Protein AF-X1RM88-F1 (afdb_monomer_lite)

Radius of gyration: 25.06 Å; chains: 1; bounding box: 50×43×70 Å

pLDDT: mean 78.57, std 9.9, range [46.0, 92.31]

Foldseek 3Di:
DVCVLCVVLVVQVVVQAWDWDDDPPDPDDTPIDRVSVVSVVVVVVVVVVVVVVVLVVVLVVLVVCLVPPDDPPDPSNCVSVCSVCVVVVVVVVVVVVVVVCVVCVVVVVVVVVVVCVVVVNDDDPDDDPVVVVVVVVD

Secondary structure (DSSP, 8-state):
-HHHHHHHHHHHHHTT-EEE---TT--PPP-EEEHHHHHHHHHHHHHHHHHHHHHHHHHHHHHHHHHHTPPTT-GGGGHHHHHHHHHHHHHHHHHHHHHHHHHHHHHHHHHHHHHHHHTT--------HHHHHHHH--

Sequence (138 aa):
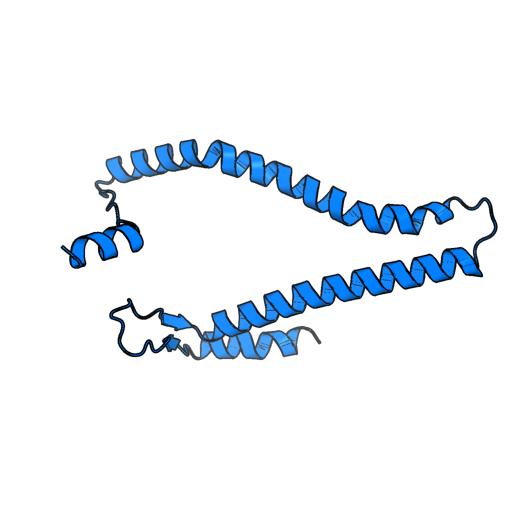MSLILFVPSWLLEDSGLIAYRYFKKQRKTPVIEGVHKWYSNVLEVYTGFSVIIAYFMLIFETFSYVITELPPGNPAFFTPIILVFLPLITTGYFAIPLYFYEKHLPNIQKRIRSRLEKINITEIKIPSFDKLADQVER

Organism: NCBI:txid412755

Structure (mmCIF, N/CA/C/O backbone):
data_AF-X1RM88-F1
#
_entry.id   AF-X1RM88-F1
#
loop_
_atom_site.group_PDB
_atom_site.id
_atom_site.type_symbol
_atom_site.label_atom_id
_atom_site.label_alt_id
_atom_site.label_comp_id
_atom_site.label_asym_id
_atom_site.label_entity_id
_atom_site.label_seq_id
_atom_site.pdbx_PDB_ins_code
_atom_site.Cartn_x
_atom_site.Cartn_y
_atom_site.Cartn_z
_atom_site.occupancy
_atom_site.B_iso_or_equiv
_atom_site.auth_seq_id
_atom_site.auth_comp_id
_atom_site.auth_asym_id
_atom_site.auth_atom_id
_atom_site.pdbx_PDB_model_num
ATOM 1 N N . MET A 1 1 ? -17.502 -2.315 -16.291 1.00 54.75 1 MET A N 1
ATOM 2 C CA . MET A 1 1 ? -16.613 -3.419 -15.860 1.00 54.75 1 MET A CA 1
ATOM 3 C C . MET A 1 1 ? -16.363 -3.382 -14.352 1.00 54.75 1 MET A C 1
ATOM 5 O O . MET A 1 1 ? -16.663 -4.371 -13.706 1.00 54.75 1 MET A O 1
ATOM 9 N N . SER A 1 2 ? -15.953 -2.251 -13.760 1.00 67.06 2 SER A N 1
ATOM 10 C CA . SER A 1 2 ? -15.752 -2.116 -12.299 1.00 67.06 2 SER A CA 1
ATOM 11 C C . SER A 1 2 ? -17.006 -2.373 -11.448 1.00 67.06 2 SER A C 1
ATOM 13 O O . SER A 1 2 ? -16.917 -3.045 -10.429 1.00 67.06 2 SER A O 1
ATOM 15 N N . LEU A 1 3 ? -18.184 -1.921 -11.8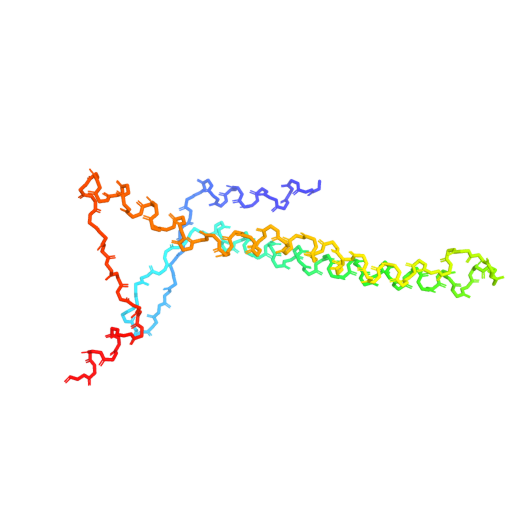92 1.00 71.75 3 LEU A N 1
ATOM 16 C CA . LEU A 1 3 ? -19.464 -2.098 -11.181 1.00 71.75 3 LEU A CA 1
ATOM 17 C C . LEU A 1 3 ? -19.784 -3.562 -10.829 1.00 71.75 3 LEU A C 1
ATOM 19 O O . LEU A 1 3 ? -20.294 -3.830 -9.751 1.00 71.75 3 LEU A O 1
ATOM 23 N N . ILE A 1 4 ? -19.424 -4.518 -11.690 1.00 80.38 4 ILE A N 1
ATOM 24 C CA . ILE A 1 4 ? -19.729 -5.945 -11.487 1.00 80.38 4 ILE A CA 1
ATOM 25 C C . ILE A 1 4 ? -18.954 -6.528 -10.294 1.00 80.38 4 ILE A C 1
ATOM 27 O O . ILE A 1 4 ? -19.462 -7.414 -9.617 1.00 80.38 4 ILE A O 1
ATOM 31 N N . LEU A 1 5 ? -17.755 -6.012 -10.002 1.00 71.94 5 LEU A N 1
ATOM 32 C CA . LEU A 1 5 ? -16.948 -6.449 -8.856 1.00 71.94 5 LEU A CA 1
ATOM 33 C C . LEU A 1 5 ? -17.450 -5.872 -7.525 1.00 71.94 5 LEU A C 1
ATOM 35 O O . LEU A 1 5 ? -17.267 -6.496 -6.486 1.00 71.94 5 LEU A O 1
ATOM 39 N N . PHE A 1 6 ? -18.100 -4.704 -7.543 1.00 77.69 6 PHE A N 1
ATOM 40 C CA . PHE A 1 6 ? -18.587 -4.045 -6.325 1.00 77.69 6 PHE A CA 1
ATOM 41 C C . PHE A 1 6 ? -20.033 -4.402 -5.967 1.00 77.69 6 PHE A C 1
ATOM 43 O O . PHE A 1 6 ? -20.386 -4.365 -4.791 1.00 77.69 6 PHE A O 1
ATOM 50 N N . VAL A 1 7 ? -20.849 -4.821 -6.941 1.00 84.62 7 VAL A N 1
ATOM 51 C CA . VAL A 1 7 ? -22.240 -5.254 -6.711 1.00 84.62 7 VAL A CA 1
ATOM 52 C C . VAL A 1 7 ? -22.358 -6.349 -5.636 1.00 84.62 7 VAL A C 1
ATOM 54 O O . VAL A 1 7 ? -23.199 -6.194 -4.755 1.00 84.62 7 VAL A O 1
ATOM 57 N N . PRO A 1 8 ? -21.523 -7.409 -5.610 1.00 79.94 8 PRO A N 1
ATOM 58 C CA . PRO A 1 8 ? -21.563 -8.397 -4.532 1.00 79.94 8 PRO A CA 1
ATOM 59 C C . PRO A 1 8 ? -21.224 -7.809 -3.158 1.00 79.94 8 PRO A C 1
ATOM 61 O O . PRO A 1 8 ? -21.823 -8.212 -2.167 1.00 79.94 8 PRO A O 1
ATOM 64 N N . SER A 1 9 ? -20.297 -6.846 -3.091 1.00 79.88 9 SER A N 1
ATOM 65 C CA . SER A 1 9 ? -19.934 -6.178 -1.834 1.00 79.88 9 SER A CA 1
ATOM 66 C C . SER A 1 9 ? -21.111 -5.390 -1.264 1.00 79.88 9 SER A C 1
ATOM 68 O O . SER A 1 9 ? -21.412 -5.527 -0.083 1.00 79.88 9 SER A O 1
ATOM 70 N N . TRP A 1 10 ? -21.792 -4.607 -2.106 1.00 81.50 10 TRP A N 1
ATOM 71 C CA . TRP A 1 10 ? -22.964 -3.821 -1.709 1.00 81.50 10 TRP A CA 1
ATOM 72 C C . TRP A 1 10 ? -24.150 -4.705 -1.344 1.00 81.50 10 TRP A C 1
ATOM 74 O O . TRP A 1 10 ? -24.797 -4.480 -0.332 1.00 81.50 10 TRP A O 1
ATOM 84 N N . LEU A 1 11 ? -24.384 -5.780 -2.095 1.00 84.94 11 LEU A N 1
ATOM 85 C CA . LEU A 1 11 ? -25.474 -6.708 -1.801 1.00 84.94 11 LEU A CA 1
ATOM 86 C C . LEU A 1 11 ? -25.236 -7.467 -0.482 1.00 84.94 11 LEU A C 1
ATOM 88 O O . LEU A 1 11 ? -26.179 -7.727 0.263 1.00 84.94 11 LEU A O 1
ATOM 92 N N . LEU A 1 12 ? -23.976 -7.781 -0.155 1.00 82.38 12 LEU A N 1
ATOM 93 C CA . LEU A 1 12 ? -23.591 -8.344 1.144 1.00 82.38 12 LEU A CA 1
ATOM 94 C C . LEU A 1 12 ? -23.741 -7.335 2.289 1.00 82.38 12 LEU A C 1
ATOM 96 O O . LEU A 1 12 ? -24.110 -7.732 3.395 1.00 82.38 12 LEU A O 1
ATOM 100 N N . GLU A 1 13 ? -23.469 -6.058 2.038 1.00 80.75 13 GLU A N 1
ATOM 101 C CA . GLU A 1 13 ? -23.675 -4.975 3.001 1.00 80.75 13 GLU A CA 1
ATOM 102 C C . GLU A 1 13 ? -25.170 -4.769 3.289 1.00 80.75 13 GLU A C 1
ATOM 104 O O . GLU A 1 13 ? -25.582 -4.857 4.448 1.00 80.75 13 GLU A O 1
ATOM 109 N N . ASP A 1 14 ? -25.988 -4.652 2.241 1.00 84.12 14 ASP A N 1
ATOM 110 C CA . ASP A 1 14 ? -27.444 -4.481 2.328 1.00 84.12 14 ASP A CA 1
ATOM 111 C C . ASP A 1 14 ? -28.144 -5.697 2.953 1.00 84.12 14 ASP A C 1
ATOM 113 O O . ASP A 1 14 ? -29.148 -5.562 3.652 1.00 84.12 14 ASP A O 1
ATOM 117 N N . SER A 1 15 ? -27.608 -6.905 2.741 1.00 84.06 15 SER A N 1
ATOM 118 C CA . SER A 1 15 ? -28.160 -8.136 3.323 1.00 84.06 15 SER A CA 1
ATOM 119 C C . SER A 1 15 ? -27.969 -8.250 4.840 1.00 84.06 15 SER A C 1
ATOM 121 O O . SER A 1 15 ? -28.581 -9.118 5.466 1.00 84.06 15 SER A O 1
ATOM 123 N N . GLY A 1 16 ? -27.102 -7.425 5.442 1.00 79.25 16 GLY A N 1
ATOM 124 C CA . GLY A 1 16 ? -26.821 -7.471 6.877 1.00 79.25 16 GLY A CA 1
ATOM 125 C C . GLY A 1 16 ? -26.241 -8.808 7.352 1.00 79.25 16 GLY A C 1
ATOM 126 O O . GLY A 1 16 ? -26.388 -9.159 8.523 1.00 79.25 16 GLY A O 1
ATOM 127 N N . LEU A 1 17 ? -25.605 -9.583 6.463 1.00 79.00 17 LEU A N 1
ATOM 128 C CA . LEU A 1 17 ? -25.027 -10.877 6.813 1.00 79.00 17 LEU A CA 1
ATOM 129 C C . LEU A 1 17 ? -23.827 -10.697 7.744 1.00 79.00 17 LEU A C 1
ATOM 131 O O . LEU A 1 17 ? -22.830 -10.045 7.418 1.00 79.00 17 LEU A O 1
ATOM 135 N N . ILE A 1 18 ? -23.920 -11.334 8.905 1.00 76.56 18 ILE A N 1
ATOM 136 C CA . ILE A 1 18 ? -22.918 -11.280 9.960 1.00 76.56 18 ILE A CA 1
ATOM 137 C C . ILE A 1 18 ? -22.304 -12.670 10.112 1.00 76.56 18 ILE A C 1
ATOM 139 O O . ILE A 1 18 ? -23.012 -13.651 10.344 1.00 76.56 18 ILE A O 1
ATOM 143 N N . ALA A 1 19 ? -20.980 -12.751 10.005 1.00 72.56 19 ALA A N 1
ATOM 144 C CA . ALA A 1 19 ? -20.233 -13.963 10.304 1.00 72.56 19 ALA A CA 1
ATOM 145 C C . ALA A 1 19 ? -19.567 -13.834 11.676 1.00 72.56 19 ALA A C 1
ATOM 147 O O . ALA A 1 19 ? -19.053 -12.779 12.052 1.00 72.56 19 ALA A O 1
ATOM 148 N N . TYR A 1 20 ? -19.550 -14.934 12.426 1.00 75.50 20 TYR A N 1
ATOM 149 C CA . TYR A 1 20 ? -18.789 -15.036 13.664 1.00 75.50 20 TYR A CA 1
ATOM 150 C C . TYR A 1 20 ? -17.711 -16.103 13.508 1.00 75.50 20 TYR A C 1
ATOM 152 O O . TYR A 1 20 ? -17.950 -17.198 12.988 1.00 75.50 20 TYR A O 1
ATOM 160 N N . ARG A 1 21 ? -16.495 -15.803 13.967 1.00 68.12 21 ARG A N 1
ATOM 161 C CA . ARG A 1 21 ? -15.419 -16.799 13.981 1.00 68.12 21 ARG A CA 1
ATOM 162 C C . ARG A 1 21 ? -15.649 -17.779 15.135 1.00 68.12 21 ARG A C 1
ATOM 164 O O . ARG A 1 21 ? -15.587 -17.400 16.302 1.00 68.12 21 ARG A O 1
ATOM 171 N N . TYR A 1 22 ? -15.900 -19.046 14.809 1.00 64.19 22 TYR A N 1
ATOM 172 C CA . TYR A 1 22 ? -16.055 -20.107 15.803 1.00 64.19 22 TYR A CA 1
ATOM 173 C C . TYR A 1 22 ? -14.687 -20.565 16.328 1.00 64.19 22 TYR A C 1
ATOM 175 O O . TYR A 1 22 ? -13.881 -21.127 15.586 1.00 64.19 22 TYR A O 1
ATOM 183 N N . PHE A 1 23 ? -14.422 -20.347 17.616 1.00 69.06 23 PHE A N 1
ATOM 184 C CA . PHE A 1 23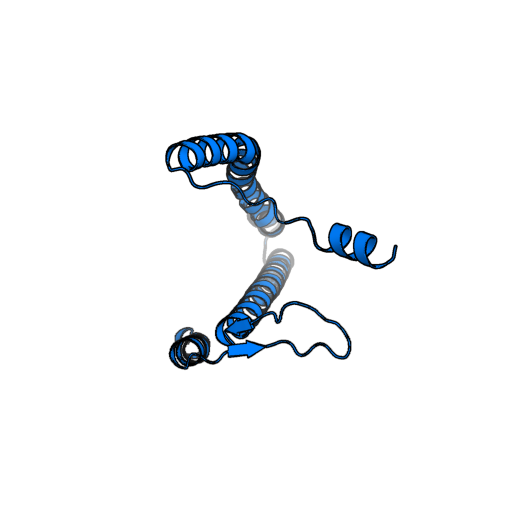 ? -13.213 -20.831 18.282 1.00 69.06 23 PHE A CA 1
ATOM 185 C C . PHE A 1 23 ? -13.536 -22.094 19.089 1.00 69.06 23 PHE A C 1
ATOM 187 O O . PHE A 1 23 ? -14.279 -22.045 20.069 1.00 69.06 23 PHE A O 1
ATOM 194 N N . LYS A 1 24 ? -12.963 -23.246 18.712 1.00 56.94 24 LYS A N 1
ATOM 195 C CA . LYS A 1 24 ? -13.058 -24.460 19.539 1.00 56.94 24 LYS A CA 1
ATOM 196 C C . LYS A 1 24 ? -12.245 -24.273 20.826 1.00 56.94 24 LYS A C 1
ATOM 198 O O . LYS A 1 24 ? -11.055 -23.983 20.766 1.00 56.94 24 LYS A O 1
ATOM 203 N N . LYS A 1 25 ? -12.886 -24.515 21.976 1.00 58.09 25 LYS A N 1
ATOM 204 C CA . LYS A 1 25 ? -12.271 -24.638 23.317 1.00 58.09 25 LYS A CA 1
ATOM 205 C C . LYS A 1 25 ? -11.571 -23.386 23.890 1.00 58.09 25 LYS A C 1
ATOM 207 O O . LYS A 1 25 ? -10.810 -23.518 24.839 1.00 58.09 25 LYS A O 1
ATOM 212 N N . GLN A 1 26 ? -11.842 -22.180 23.384 1.00 60.91 26 GLN A N 1
ATOM 213 C CA . GLN A 1 26 ? -11.311 -20.927 23.950 1.00 60.91 26 GLN A CA 1
ATOM 214 C C . GLN A 1 26 ? -12.454 -19.941 24.227 1.00 60.91 26 GLN A C 1
ATOM 216 O O . GLN A 1 26 ? -13.250 -19.665 23.331 1.00 60.91 26 GLN A O 1
ATOM 221 N N . ARG A 1 27 ? -12.532 -19.375 25.444 1.00 55.88 27 ARG A N 1
ATOM 222 C CA . ARG A 1 27 ? -13.403 -18.218 25.735 1.00 55.88 27 ARG A CA 1
ATOM 223 C C . ARG A 1 27 ? -12.752 -16.954 25.168 1.00 55.88 27 ARG A C 1
ATOM 225 O O . ARG A 1 27 ? -12.113 -16.196 25.887 1.00 55.88 27 ARG A O 1
ATOM 232 N N . LYS A 1 28 ? -12.883 -16.758 23.858 1.00 64.00 28 LYS A N 1
ATOM 233 C CA . LYS A 1 28 ? -12.572 -15.490 23.187 1.00 64.00 28 LYS A CA 1
ATOM 234 C C . LYS A 1 28 ? -13.872 -14.744 22.930 1.00 64.00 28 LYS A C 1
ATOM 236 O O . LYS A 1 28 ? -14.891 -15.375 22.648 1.00 64.00 28 LYS A O 1
ATOM 241 N N . THR A 1 29 ? -13.843 -13.419 23.038 1.00 59.03 29 THR A N 1
ATOM 242 C CA . THR A 1 29 ? -14.958 -12.594 22.573 1.00 59.03 29 THR A CA 1
ATOM 243 C C . THR A 1 29 ? -15.222 -12.942 21.105 1.00 59.03 29 THR A C 1
ATOM 245 O O . THR A 1 29 ? -14.271 -12.996 20.317 1.00 59.03 29 THR A O 1
ATOM 248 N N . PRO A 1 30 ? -16.471 -13.269 20.727 1.00 59.72 30 PRO A N 1
ATOM 249 C CA . PRO A 1 30 ? -16.776 -13.565 19.340 1.00 59.72 30 PRO A CA 1
ATOM 250 C C . PRO A 1 30 ? -16.448 -12.320 18.520 1.00 59.72 30 PRO A C 1
ATOM 252 O O . PRO A 1 30 ? -16.972 -11.237 18.771 1.00 59.72 30 PRO A O 1
ATOM 255 N N . VAL A 1 31 ? -15.535 -12.475 17.564 1.00 66.38 31 VAL A N 1
ATOM 256 C CA . VAL A 1 31 ? -15.274 -11.442 16.565 1.00 66.38 31 VAL A CA 1
ATOM 257 C C . VAL A 1 31 ? -16.421 -11.544 15.573 1.00 66.38 31 VAL A C 1
ATOM 259 O O . VAL A 1 31 ? -16.495 -12.494 14.791 1.00 66.38 31 VAL A O 1
ATOM 262 N N . ILE A 1 32 ? -17.365 -10.624 15.732 1.00 66.75 32 ILE A N 1
ATOM 263 C CA . ILE A 1 32 ? -18.556 -10.482 14.909 1.00 66.75 32 ILE A CA 1
ATOM 264 C C . ILE A 1 32 ? -18.212 -9.437 13.853 1.00 66.75 32 ILE A C 1
ATOM 266 O O . ILE A 1 32 ? -18.007 -8.270 14.184 1.00 66.75 32 ILE A O 1
ATOM 270 N N . GLU A 1 33 ? -18.109 -9.856 12.596 1.00 76.00 33 GLU A N 1
ATOM 271 C CA . GLU A 1 33 ? -17.837 -8.954 11.477 1.00 76.00 33 GLU A CA 1
ATOM 272 C C . GLU A 1 33 ? -1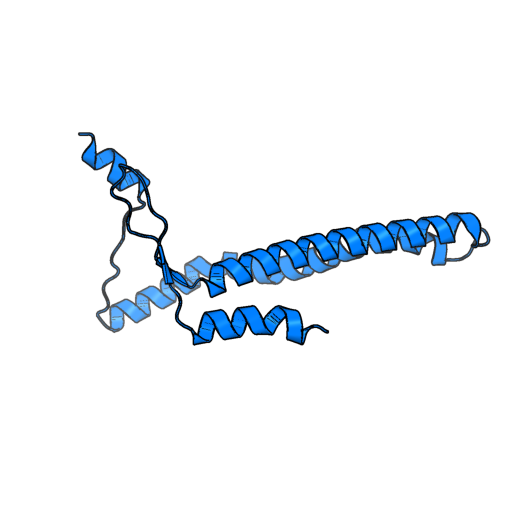8.849 -9.188 10.354 1.00 76.00 33 GLU A C 1
ATOM 274 O O . GLU A 1 33 ? -19.321 -10.305 10.130 1.00 76.00 33 GLU A O 1
ATOM 279 N N . GLY A 1 34 ? -19.203 -8.113 9.649 1.00 79.00 34 GLY A N 1
ATOM 280 C CA . GLY A 1 34 ? -20.038 -8.215 8.458 1.00 79.00 34 GLY A CA 1
ATOM 281 C C . GLY A 1 34 ? -19.306 -8.975 7.354 1.00 79.00 34 GLY A C 1
ATOM 282 O O . GLY A 1 34 ? -18.115 -8.752 7.126 1.00 79.00 34 GLY A O 1
ATOM 283 N N . VAL A 1 35 ? -20.013 -9.849 6.638 1.00 81.81 35 VAL A N 1
ATOM 284 C CA . VAL A 1 35 ? -19.438 -10.628 5.524 1.00 81.81 35 VAL A CA 1
ATOM 285 C C . VAL A 1 35 ? -18.902 -9.706 4.418 1.00 81.81 35 VAL A C 1
ATOM 287 O O . VAL A 1 35 ? -17.888 -10.020 3.793 1.00 81.81 35 VAL A O 1
ATOM 290 N N . HIS A 1 36 ? -19.502 -8.522 4.247 1.00 80.19 36 HIS A N 1
ATOM 291 C CA . HIS A 1 36 ? -18.998 -7.474 3.353 1.00 80.19 36 HIS A CA 1
ATOM 292 C C . HIS A 1 36 ? -17.544 -7.083 3.671 1.00 80.19 36 HIS A C 1
ATOM 294 O O . HIS A 1 36 ? -16.754 -6.858 2.761 1.00 80.19 36 HIS A O 1
ATOM 300 N N . LYS A 1 37 ? -17.153 -7.057 4.952 1.00 79.75 37 LYS A N 1
ATOM 301 C CA . LYS A 1 37 ? -15.811 -6.651 5.387 1.00 79.75 37 LYS A CA 1
ATOM 302 C C . LYS A 1 37 ? -14.768 -7.700 5.015 1.00 79.75 37 LYS A C 1
ATOM 304 O O . LYS A 1 37 ? -13.673 -7.359 4.582 1.00 79.75 37 LYS A O 1
ATOM 309 N N . TRP A 1 38 ? -15.133 -8.980 5.101 1.00 82.81 38 TRP A N 1
ATOM 310 C CA . TRP A 1 38 ? -14.298 -10.063 4.584 1.00 82.81 38 TRP A CA 1
ATOM 311 C C . TRP A 1 38 ? -14.107 -9.946 3.066 1.00 82.81 38 TRP A C 1
ATOM 313 O O . TRP A 1 38 ? -12.977 -10.022 2.589 1.00 82.81 38 TRP A O 1
ATOM 323 N N . TYR A 1 39 ? -15.185 -9.700 2.315 1.00 83.62 39 TYR A N 1
ATOM 324 C CA . TYR A 1 39 ? -15.117 -9.533 0.861 1.00 83.62 39 TYR A CA 1
ATOM 325 C C . TYR A 1 39 ? -14.280 -8.308 0.456 1.00 83.62 39 TYR A C 1
ATOM 327 O O . TYR A 1 39 ? -13.425 -8.404 -0.423 1.00 83.62 39 TYR A O 1
ATOM 335 N N . SER A 1 40 ? -14.459 -7.185 1.154 1.00 84.38 40 SER A N 1
ATOM 336 C CA . SER A 1 40 ? -13.663 -5.969 0.968 1.00 84.38 40 SER A CA 1
ATOM 337 C C . SER A 1 40 ? -12.173 -6.227 1.200 1.00 84.38 40 SER A C 1
ATOM 339 O O . SER A 1 40 ? -11.357 -5.811 0.384 1.00 84.38 40 SER A O 1
ATOM 341 N N . ASN A 1 41 ? -11.811 -6.971 2.250 1.00 86.25 41 ASN A N 1
ATOM 342 C CA . ASN A 1 41 ? -10.413 -7.335 2.506 1.00 86.25 41 ASN A CA 1
ATOM 343 C C . ASN A 1 41 ? -9.828 -8.202 1.376 1.00 86.25 41 ASN A C 1
ATOM 345 O O . ASN A 1 41 ? -8.664 -8.052 1.013 1.00 86.25 41 ASN A O 1
ATOM 349 N N . VAL A 1 42 ? -10.620 -9.109 0.793 1.00 86.81 42 VAL A N 1
ATOM 350 C CA . VAL A 1 42 ? -10.178 -9.921 -0.355 1.00 86.81 42 VAL A CA 1
ATOM 351 C C . VAL A 1 42 ? -9.943 -9.044 -1.588 1.00 86.81 42 VAL A C 1
ATOM 353 O O . VAL A 1 42 ? -8.928 -9.212 -2.268 1.00 86.81 42 VAL A O 1
ATOM 356 N N . LEU A 1 43 ? -10.837 -8.090 -1.864 1.00 87.25 43 LEU A N 1
ATOM 357 C CA . LEU A 1 43 ? -10.656 -7.128 -2.954 1.00 87.25 43 LEU A CA 1
ATOM 358 C C . LEU A 1 43 ? -9.434 -6.229 -2.734 1.00 87.25 43 LEU A C 1
ATOM 360 O O . LEU A 1 43 ? -8.693 -5.969 -3.681 1.00 87.25 43 LEU A O 1
ATOM 364 N N . GLU A 1 44 ? -9.184 -5.787 -1.505 1.00 86.31 44 GLU A N 1
ATOM 365 C CA . GLU A 1 44 ? -8.000 -4.999 -1.148 1.00 86.31 44 GLU A CA 1
ATOM 366 C C . GLU A 1 44 ? -6.702 -5.762 -1.458 1.00 86.31 44 GLU A C 1
ATOM 368 O O . GLU A 1 44 ? -5.813 -5.250 -2.139 1.00 86.31 44 GLU A O 1
ATOM 373 N N . VAL A 1 45 ? -6.617 -7.034 -1.061 1.00 86.62 45 VAL A N 1
ATOM 374 C CA . VAL A 1 45 ? -5.451 -7.875 -1.375 1.00 86.62 45 VAL A CA 1
ATOM 375 C C . VAL A 1 45 ? -5.316 -8.106 -2.883 1.00 86.62 45 VAL A C 1
ATOM 377 O O . VAL A 1 45 ? -4.214 -8.005 -3.427 1.00 86.62 45 VAL A O 1
ATOM 380 N N . TYR A 1 46 ? -6.423 -8.383 -3.578 1.00 88.31 46 TYR A N 1
ATOM 381 C CA . TYR A 1 46 ? -6.420 -8.580 -5.029 1.00 88.31 46 TYR A CA 1
ATOM 382 C C . TYR A 1 46 ? -5.945 -7.329 -5.775 1.00 88.31 46 TYR A C 1
ATOM 384 O O . TYR A 1 46 ? -5.085 -7.415 -6.651 1.00 88.31 46 TYR A O 1
ATOM 392 N N . THR A 1 47 ? -6.471 -6.159 -5.409 1.00 87.69 47 THR A N 1
ATOM 393 C CA . THR A 1 47 ? -6.067 -4.880 -6.004 1.00 87.69 47 THR A CA 1
ATOM 394 C C . THR A 1 47 ? -4.589 -4.605 -5.756 1.00 87.69 47 THR A C 1
ATOM 396 O O . THR A 1 47 ? -3.870 -4.340 -6.720 1.00 87.69 47 THR A O 1
ATOM 399 N N . GLY A 1 48 ? -4.099 -4.788 -4.526 1.00 85.62 48 GLY A N 1
ATOM 400 C CA . GLY A 1 48 ? -2.674 -4.663 -4.211 1.00 85.62 48 GLY A CA 1
ATOM 401 C C . GLY A 1 48 ? -1.792 -5.577 -5.070 1.00 85.62 48 GLY A C 1
ATOM 402 O O . GLY A 1 48 ? -0.820 -5.120 -5.672 1.00 85.62 48 GLY A O 1
ATOM 403 N N . PHE A 1 49 ? -2.164 -6.852 -5.207 1.00 89.56 49 PHE A N 1
ATOM 404 C CA . PHE A 1 49 ? -1.410 -7.810 -6.020 1.00 89.56 49 PHE A CA 1
ATOM 405 C C . PHE A 1 49 ? -1.456 -7.484 -7.521 1.00 89.56 49 PHE A C 1
ATOM 407 O O . PHE A 1 49 ? -0.436 -7.557 -8.208 1.00 89.56 49 PHE A O 1
ATOM 414 N N . SER A 1 50 ? -2.617 -7.062 -8.029 1.00 88.38 50 SER A N 1
ATOM 415 C CA . SER A 1 50 ? -2.789 -6.683 -9.437 1.00 88.38 50 SER A CA 1
ATOM 416 C C . SER A 1 50 ? -1.907 -5.496 -9.828 1.00 88.38 50 SER A C 1
ATOM 418 O O . SER A 1 50 ? -1.308 -5.501 -10.901 1.00 88.38 50 SER A O 1
ATOM 420 N N . VAL A 1 51 ? -1.758 -4.519 -8.928 1.00 88.69 51 VAL A N 1
ATOM 421 C CA . VAL A 1 51 ? -0.903 -3.346 -9.132 1.00 88.69 51 VAL A CA 1
ATOM 422 C C . VAL A 1 51 ? 0.569 -3.755 -9.201 1.00 88.69 51 VAL A C 1
ATOM 424 O O . VAL A 1 51 ? 1.289 -3.280 -10.076 1.00 88.69 51 VAL A O 1
ATOM 427 N N . ILE A 1 52 ? 1.013 -4.677 -8.340 1.00 89.00 52 ILE A N 1
ATOM 428 C CA . ILE A 1 52 ? 2.389 -5.200 -8.371 1.00 89.00 52 ILE A CA 1
ATOM 429 C C . ILE A 1 52 ? 2.678 -5.880 -9.716 1.00 89.00 52 ILE A C 1
ATOM 431 O O . ILE A 1 52 ? 3.702 -5.596 -10.338 1.00 89.00 52 ILE A O 1
ATOM 435 N N . ILE A 1 53 ? 1.768 -6.738 -10.190 1.00 92.19 53 ILE A N 1
ATOM 436 C CA . ILE A 1 53 ? 1.921 -7.414 -11.488 1.00 92.19 53 ILE A CA 1
ATOM 437 C C . ILE A 1 53 ? 1.938 -6.403 -12.636 1.00 92.19 53 ILE A C 1
ATOM 439 O O . ILE A 1 53 ? 2.788 -6.503 -13.519 1.00 92.19 53 ILE A O 1
ATOM 443 N N . ALA A 1 54 ? 1.031 -5.425 -12.623 1.00 89.75 54 ALA A N 1
ATOM 444 C CA . ALA A 1 54 ? 0.958 -4.405 -13.662 1.00 89.75 54 ALA A CA 1
ATOM 445 C C . ALA A 1 54 ? 2.259 -3.592 -13.748 1.00 89.75 54 ALA A C 1
ATOM 447 O O . ALA A 1 54 ? 2.793 -3.407 -14.841 1.00 89.75 54 ALA A O 1
ATOM 448 N N . TYR A 1 55 ? 2.814 -3.174 -12.606 1.00 87.75 55 TYR A N 1
ATOM 449 C CA . TYR A 1 55 ? 4.111 -2.495 -12.577 1.00 87.75 55 TYR A CA 1
ATOM 450 C C . TYR A 1 55 ? 5.240 -3.386 -13.089 1.00 87.75 55 TYR A C 1
ATOM 452 O O . TYR A 1 55 ? 6.083 -2.915 -13.849 1.00 87.75 55 TYR A O 1
ATOM 460 N N . PHE A 1 56 ? 5.250 -4.667 -12.718 1.00 89.44 56 PHE A N 1
ATOM 461 C CA . PHE A 1 56 ? 6.256 -5.608 -13.203 1.00 89.44 56 PHE A CA 1
ATOM 462 C C . PHE A 1 56 ? 6.212 -5.762 -14.730 1.00 89.44 56 PHE A C 1
ATOM 464 O O . PHE A 1 56 ? 7.251 -5.663 -15.382 1.00 89.44 56 PHE A O 1
ATOM 471 N N . MET A 1 57 ? 5.018 -5.947 -15.303 1.00 92.31 57 MET A N 1
ATOM 472 C CA . MET A 1 57 ? 4.835 -6.036 -16.756 1.00 92.31 57 MET A CA 1
ATOM 473 C C . MET A 1 57 ? 5.293 -4.759 -17.461 1.00 92.31 57 MET A C 1
ATOM 475 O O . MET A 1 57 ? 6.059 -4.833 -18.417 1.00 92.31 57 MET A O 1
ATOM 479 N N . LEU A 1 58 ? 4.889 -3.595 -16.947 1.00 89.56 58 LEU A N 1
ATOM 480 C CA . LEU A 1 58 ? 5.234 -2.299 -17.525 1.00 89.56 58 LEU A CA 1
ATOM 481 C C . LEU A 1 58 ? 6.751 -2.061 -17.514 1.00 89.56 58 LEU A C 1
ATOM 483 O O . LEU A 1 58 ? 7.321 -1.621 -18.515 1.00 89.56 58 LEU A O 1
ATOM 487 N N . ILE A 1 59 ? 7.427 -2.395 -16.411 1.00 87.69 59 ILE A N 1
ATOM 488 C CA . ILE A 1 59 ? 8.891 -2.326 -16.321 1.00 87.69 59 ILE A CA 1
ATOM 489 C C . ILE A 1 59 ? 9.521 -3.245 -17.374 1.00 87.69 59 ILE A C 1
ATOM 491 O O . ILE A 1 59 ? 10.378 -2.796 -18.134 1.00 87.69 59 ILE A O 1
ATOM 495 N N . PHE A 1 60 ? 9.087 -4.505 -17.456 1.00 88.69 60 PHE A N 1
ATOM 496 C CA . PHE A 1 60 ? 9.647 -5.486 -18.388 1.00 88.69 60 PHE A CA 1
ATOM 497 C C . PHE A 1 60 ? 9.474 -5.081 -19.861 1.00 88.69 60 PHE A C 1
ATOM 499 O O . PHE A 1 60 ? 10.415 -5.182 -20.654 1.00 88.69 60 PHE A O 1
ATOM 506 N N . GLU A 1 61 ? 8.295 -4.577 -20.221 1.00 89.00 61 GLU A N 1
ATOM 507 C CA . GLU A 1 61 ? 7.993 -4.079 -21.564 1.00 89.00 61 GLU A CA 1
ATOM 508 C C . GLU A 1 61 ? 8.865 -2.866 -21.913 1.00 89.00 61 GLU A C 1
ATOM 510 O O . GLU A 1 61 ? 9.492 -2.829 -22.972 1.00 89.00 61 GLU A O 1
ATOM 515 N N . THR A 1 62 ? 9.009 -1.926 -20.974 1.00 86.69 62 THR A N 1
ATOM 516 C CA . THR A 1 62 ? 9.856 -0.738 -21.159 1.00 86.69 62 THR A CA 1
ATOM 517 C C . THR A 1 62 ? 11.332 -1.119 -21.318 1.00 86.69 62 THR A C 1
ATOM 519 O O . THR A 1 62 ? 12.023 -0.560 -22.168 1.00 86.69 62 THR A O 1
ATOM 522 N N . PHE A 1 63 ? 11.833 -2.086 -20.541 1.00 85.06 63 PHE A N 1
ATOM 523 C CA . PHE A 1 63 ? 13.201 -2.598 -20.694 1.00 85.06 63 PHE A CA 1
ATOM 524 C C . PHE A 1 63 ? 13.417 -3.248 -22.059 1.00 85.06 63 PHE A C 1
ATOM 526 O O . PHE A 1 63 ? 14.436 -2.994 -22.700 1.00 85.06 63 PHE A O 1
ATOM 533 N N . SER A 1 64 ? 12.456 -4.056 -22.508 1.00 85.62 64 SER A N 1
ATOM 534 C CA . SER A 1 64 ? 12.526 -4.724 -23.808 1.00 85.62 64 SER A CA 1
ATOM 535 C C . SER A 1 64 ? 12.592 -3.693 -24.937 1.00 85.62 64 SER A C 1
ATOM 537 O O . SER A 1 64 ? 13.518 -3.741 -25.741 1.00 85.62 64 SER A O 1
ATOM 539 N N . TYR A 1 65 ? 11.704 -2.693 -24.912 1.00 85.31 65 TYR A N 1
ATOM 540 C CA . TYR A 1 65 ? 11.663 -1.598 -25.886 1.00 85.31 65 TYR A CA 1
ATOM 541 C C . TYR A 1 65 ? 12.968 -0.784 -25.942 1.00 85.31 65 TYR A C 1
ATOM 543 O O . TYR A 1 65 ? 13.474 -0.483 -27.024 1.00 85.31 65 TYR A O 1
ATOM 551 N N . VAL A 1 66 ? 13.562 -0.464 -24.785 1.00 83.88 66 VAL A N 1
ATOM 552 C CA . VAL A 1 66 ? 14.827 0.292 -24.724 1.00 83.88 66 VAL A CA 1
ATOM 553 C C . VAL A 1 66 ? 15.999 -0.490 -25.330 1.00 83.88 66 VAL A C 1
ATOM 555 O O . VAL A 1 66 ? 16.883 0.121 -25.927 1.00 83.88 66 VAL A O 1
ATOM 558 N N . ILE A 1 67 ? 16.017 -1.820 -25.201 1.00 80.38 67 ILE A N 1
ATOM 559 C CA . ILE A 1 67 ? 17.094 -2.665 -25.741 1.00 80.38 67 ILE A CA 1
ATOM 560 C C . ILE A 1 67 ? 16.933 -2.884 -27.251 1.00 80.38 67 ILE A C 1
ATOM 562 O O . ILE A 1 67 ? 17.937 -2.939 -27.961 1.00 80.38 67 ILE A O 1
ATOM 566 N N . THR A 1 68 ? 15.700 -3.032 -27.747 1.00 81.06 68 THR A N 1
ATOM 567 C CA . THR A 1 68 ? 15.451 -3.444 -29.137 1.00 81.06 68 THR A CA 1
ATOM 568 C C . THR A 1 68 ? 15.252 -2.290 -30.113 1.00 81.06 68 THR A C 1
ATOM 570 O O . THR A 1 68 ? 15.622 -2.435 -31.276 1.00 81.06 68 THR A O 1
ATOM 573 N N . GLU A 1 69 ? 14.674 -1.165 -29.684 1.00 79.31 69 GLU A N 1
ATOM 574 C CA . GLU A 1 69 ? 14.187 -0.130 -30.613 1.00 79.31 69 GLU A CA 1
ATOM 575 C C . GLU A 1 69 ? 14.840 1.248 -30.440 1.00 79.31 69 GLU A C 1
ATOM 577 O O . GLU A 1 69 ? 14.734 2.092 -31.333 1.00 79.31 69 GLU A O 1
ATOM 582 N N . LEU A 1 70 ? 15.543 1.507 -29.332 1.00 77.94 70 LEU A N 1
ATOM 583 C CA . LEU A 1 70 ? 16.106 2.833 -29.071 1.00 77.94 70 LEU A CA 1
ATOM 584 C C . LEU A 1 70 ? 17.529 3.016 -29.631 1.00 77.94 70 LEU A C 1
ATOM 586 O O . LEU A 1 70 ? 18.435 2.262 -29.275 1.00 77.94 70 LEU A O 1
ATOM 590 N N . PRO A 1 71 ? 17.785 4.085 -30.412 1.00 79.00 71 PRO A N 1
ATOM 591 C CA . PRO A 1 71 ? 19.141 4.471 -30.779 1.00 79.00 71 PRO A CA 1
ATOM 592 C C . PRO A 1 71 ? 19.964 4.874 -29.541 1.00 79.00 71 PRO A C 1
ATOM 594 O O . PRO A 1 71 ? 19.451 5.601 -28.676 1.00 79.00 71 PRO A O 1
ATOM 597 N N . PRO A 1 72 ? 21.252 4.490 -29.461 1.00 68.81 72 PRO A N 1
ATOM 598 C CA . PRO A 1 72 ? 22.130 4.930 -28.382 1.00 68.81 72 PRO A CA 1
ATOM 599 C C . PRO A 1 72 ? 22.285 6.458 -28.429 1.00 68.81 72 PRO A C 1
ATOM 601 O O . PRO A 1 72 ? 22.743 7.015 -29.424 1.00 68.81 72 PRO A O 1
ATOM 604 N N . GLY A 1 73 ? 21.870 7.137 -27.354 1.00 73.31 73 GLY A N 1
ATOM 605 C CA . GLY A 1 73 ? 21.901 8.603 -27.229 1.00 73.31 73 GLY A CA 1
ATOM 606 C C . GLY A 1 73 ? 20.536 9.264 -27.014 1.00 73.31 73 GLY A C 1
ATOM 607 O O . GLY A 1 73 ? 20.484 10.458 -26.722 1.00 73.31 73 GLY A O 1
ATOM 608 N N . ASN A 1 74 ? 19.431 8.515 -27.105 1.00 78.50 74 ASN A N 1
ATOM 609 C CA . ASN A 1 74 ? 18.110 9.047 -26.774 1.00 78.50 74 ASN A CA 1
ATOM 610 C C . ASN A 1 74 ? 17.939 9.183 -25.240 1.00 78.50 74 ASN A C 1
ATOM 612 O O . ASN A 1 74 ? 18.152 8.204 -24.519 1.00 78.50 74 ASN A O 1
ATOM 616 N N . PRO A 1 75 ? 17.514 10.349 -24.714 1.00 72.12 75 PRO A N 1
ATOM 617 C CA . PRO A 1 75 ? 17.266 10.547 -23.280 1.00 72.12 75 PRO A CA 1
ATOM 618 C C . PRO A 1 75 ? 16.236 9.577 -22.674 1.00 72.12 75 PRO A C 1
ATOM 620 O O . PRO A 1 75 ? 16.276 9.324 -21.469 1.00 72.12 75 PRO A O 1
ATOM 623 N N . ALA A 1 76 ? 15.364 8.971 -23.486 1.0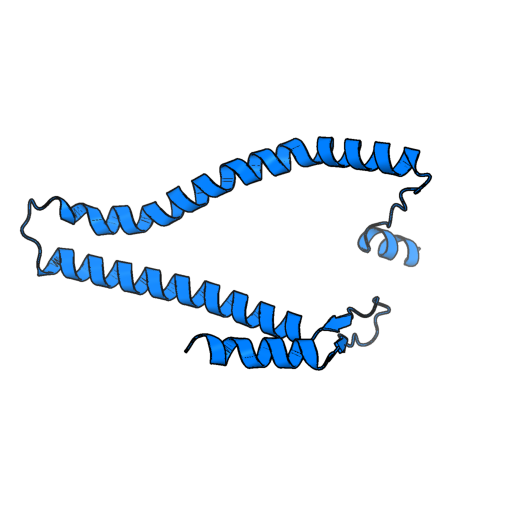0 78.62 76 ALA A N 1
ATOM 624 C CA . ALA A 1 76 ? 14.426 7.937 -23.045 1.00 78.62 76 ALA A CA 1
ATOM 625 C C . ALA A 1 76 ? 15.105 6.633 -22.563 1.00 78.62 76 ALA A C 1
ATOM 627 O O . ALA A 1 76 ? 14.433 5.768 -22.000 1.00 78.62 76 ALA A O 1
ATOM 628 N N . PHE A 1 77 ? 16.430 6.512 -22.679 1.00 78.38 77 PHE A N 1
ATOM 629 C CA . PHE A 1 77 ? 17.208 5.419 -22.092 1.00 78.38 77 PHE A CA 1
ATOM 630 C C . PHE A 1 77 ? 17.075 5.320 -20.559 1.00 78.38 77 PHE A C 1
ATOM 632 O O . PHE A 1 77 ? 17.108 4.223 -20.008 1.00 78.38 77 PHE A O 1
ATOM 639 N N . PHE A 1 78 ? 16.872 6.440 -19.852 1.00 80.38 78 PHE A N 1
ATOM 640 C CA . PHE A 1 78 ? 16.735 6.448 -18.384 1.00 80.38 78 PHE A CA 1
ATOM 641 C C . PHE A 1 78 ? 15.322 6.112 -17.881 1.00 80.38 78 PHE A C 1
ATOM 643 O O . PHE A 1 78 ? 15.116 5.951 -16.677 1.00 80.38 78 PHE A O 1
ATOM 650 N N . THR A 1 79 ? 14.349 5.975 -18.781 1.00 83.44 79 THR A N 1
ATOM 651 C CA . THR A 1 79 ? 12.940 5.716 -18.442 1.00 83.44 79 THR A CA 1
ATOM 652 C C . THR A 1 79 ? 12.732 4.482 -17.550 1.00 83.44 79 THR A C 1
ATOM 654 O O . THR A 1 79 ? 11.996 4.607 -16.571 1.00 83.44 79 THR A O 1
ATOM 657 N N . PRO A 1 80 ? 13.400 3.326 -17.770 1.00 80.06 80 PRO A N 1
ATOM 658 C CA . PRO A 1 80 ? 13.237 2.153 -16.907 1.00 80.06 80 PRO A CA 1
ATOM 659 C C . PRO A 1 80 ? 13.717 2.402 -15.472 1.00 80.06 80 PRO A C 1
ATOM 661 O O . PRO A 1 80 ? 13.089 1.954 -14.518 1.00 80.06 80 PRO A O 1
ATOM 664 N N . ILE A 1 81 ? 14.803 3.166 -15.310 1.00 83.31 81 ILE A N 1
ATOM 665 C CA . ILE A 1 81 ? 15.343 3.537 -13.996 1.00 83.31 81 ILE A CA 1
ATOM 666 C C . ILE A 1 81 ? 14.334 4.431 -13.271 1.00 83.31 81 ILE A C 1
ATOM 668 O O . ILE A 1 81 ? 13.967 4.156 -12.130 1.00 83.31 81 ILE A O 1
ATOM 672 N N . ILE A 1 82 ? 13.828 5.464 -13.948 1.00 85.00 82 ILE A N 1
ATOM 673 C CA . ILE A 1 82 ? 12.829 6.380 -13.381 1.00 85.00 82 ILE A CA 1
ATOM 674 C C . ILE A 1 82 ? 11.576 5.609 -12.950 1.00 85.00 82 ILE A C 1
ATOM 676 O O . ILE A 1 82 ? 11.084 5.832 -11.850 1.00 85.00 82 ILE A O 1
ATOM 680 N N . LEU A 1 83 ? 11.100 4.665 -13.762 1.00 84.00 83 LEU A N 1
ATOM 681 C CA . LEU A 1 83 ? 9.920 3.846 -13.471 1.00 84.00 83 LEU A CA 1
ATOM 682 C C . LEU A 1 83 ? 10.045 2.990 -12.207 1.00 84.00 83 LEU A C 1
ATOM 684 O O . LEU A 1 83 ? 9.055 2.793 -11.507 1.00 84.00 83 LEU A O 1
ATOM 688 N N . VAL A 1 84 ? 11.250 2.519 -11.886 1.00 83.62 84 VAL A N 1
ATOM 689 C CA . VAL A 1 84 ? 11.512 1.763 -10.653 1.00 83.62 84 VAL A CA 1
ATOM 690 C C . VAL A 1 84 ? 11.567 2.688 -9.431 1.00 83.62 84 VAL A C 1
ATOM 692 O O . VAL A 1 84 ? 11.084 2.324 -8.359 1.00 83.62 84 VAL A O 1
ATOM 695 N N . PHE A 1 85 ? 12.117 3.898 -9.573 1.00 84.31 85 PHE A N 1
ATOM 696 C CA . PHE A 1 85 ? 12.289 4.834 -8.454 1.00 84.31 85 PHE A CA 1
ATOM 697 C C . PHE A 1 85 ? 11.073 5.737 -8.190 1.00 84.31 85 PHE A C 1
ATOM 699 O O . PHE A 1 85 ? 10.867 6.162 -7.052 1.00 84.31 85 PHE A O 1
ATOM 706 N N . LEU A 1 86 ? 10.237 6.018 -9.191 1.00 83.56 86 LEU A N 1
ATOM 707 C CA . LEU A 1 86 ? 9.061 6.886 -9.058 1.00 83.56 86 LEU A CA 1
ATOM 708 C C . LEU A 1 86 ? 8.068 6.400 -7.976 1.00 83.56 86 LEU A C 1
ATOM 710 O O . LEU A 1 86 ? 7.626 7.227 -7.172 1.00 83.56 86 LEU A O 1
ATOM 714 N N . PRO A 1 87 ? 7.741 5.094 -7.864 1.00 80.44 87 PRO A N 1
ATOM 715 C CA . PRO A 1 87 ? 6.875 4.585 -6.799 1.00 80.44 87 PRO A CA 1
ATOM 716 C C . PRO A 1 87 ? 7.482 4.771 -5.400 1.00 80.44 87 PRO A C 1
ATOM 718 O O . PRO A 1 87 ? 6.776 5.106 -4.452 1.00 80.44 87 PRO A O 1
ATOM 721 N N . LEU A 1 88 ? 8.801 4.615 -5.257 1.00 80.19 88 LEU A N 1
ATOM 722 C CA . LEU A 1 88 ? 9.515 4.837 -3.991 1.00 80.19 88 LEU A CA 1
ATOM 723 C C . LEU A 1 88 ? 9.498 6.313 -3.581 1.00 80.19 88 LEU A C 1
ATOM 725 O O . LEU A 1 88 ? 9.258 6.640 -2.421 1.00 80.19 88 LEU A O 1
ATOM 729 N N . ILE A 1 89 ? 9.705 7.214 -4.540 1.00 83.44 89 ILE A N 1
ATOM 730 C CA . ILE A 1 89 ? 9.668 8.658 -4.297 1.00 83.44 89 ILE A CA 1
ATOM 731 C C . ILE A 1 89 ? 8.251 9.088 -3.902 1.00 83.44 89 ILE A C 1
ATOM 733 O O . ILE A 1 89 ? 8.068 9.768 -2.895 1.00 83.44 89 ILE A O 1
ATOM 737 N N . THR A 1 90 ? 7.237 8.660 -4.656 1.00 82.38 90 THR A N 1
ATOM 738 C CA . THR A 1 90 ? 5.832 9.013 -4.390 1.00 82.38 90 THR A CA 1
ATOM 739 C C . THR A 1 90 ? 5.337 8.462 -3.052 1.00 82.38 90 THR A C 1
ATOM 741 O O . THR A 1 90 ? 4.752 9.214 -2.275 1.00 82.38 90 THR A O 1
ATOM 744 N N . THR A 1 91 ? 5.629 7.202 -2.718 1.00 79.75 91 THR A N 1
ATOM 745 C CA . THR A 1 91 ? 5.305 6.639 -1.391 1.00 79.75 91 THR A CA 1
ATOM 746 C C . THR A 1 91 ? 6.057 7.346 -0.263 1.00 79.75 91 THR A C 1
ATOM 748 O O . THR A 1 91 ? 5.462 7.649 0.773 1.00 79.75 91 THR A O 1
ATOM 751 N N . GLY A 1 92 ? 7.324 7.708 -0.481 1.00 79.75 92 GLY A N 1
ATOM 752 C CA . GLY A 1 92 ? 8.105 8.527 0.445 1.00 79.75 92 GLY A CA 1
ATOM 753 C C . GLY A 1 92 ? 7.477 9.900 0.711 1.00 79.75 92 GLY A C 1
ATOM 754 O O . GLY A 1 92 ? 7.422 10.338 1.860 1.00 79.75 92 GLY A O 1
ATOM 755 N N . TYR A 1 93 ? 6.920 10.555 -0.312 1.00 84.06 93 TYR A N 1
ATOM 756 C CA . TYR A 1 93 ? 6.185 11.813 -0.138 1.00 84.06 93 TYR A CA 1
ATOM 757 C C . TYR A 1 93 ? 4.938 11.650 0.740 1.00 84.06 93 TYR A C 1
ATOM 759 O O . TYR A 1 93 ? 4.673 12.514 1.577 1.00 84.06 93 TYR A O 1
ATOM 767 N N . PHE A 1 94 ? 4.203 10.540 0.612 1.00 80.44 94 PHE A N 1
ATOM 768 C CA . PHE A 1 94 ? 3.058 10.242 1.483 1.00 80.44 94 PHE A CA 1
ATOM 769 C C . PHE A 1 94 ? 3.461 9.897 2.924 1.00 80.44 94 PHE A C 1
ATOM 771 O O . PHE A 1 94 ? 2.686 10.139 3.851 1.00 80.44 94 PHE A O 1
ATOM 778 N N . ALA A 1 95 ? 4.680 9.402 3.146 1.00 80.31 95 ALA A N 1
ATOM 779 C CA . ALA A 1 95 ? 5.186 9.130 4.489 1.00 80.31 95 ALA A CA 1
ATOM 780 C C . ALA A 1 95 ? 5.413 10.414 5.311 1.00 80.31 95 ALA A C 1
ATOM 782 O O . ALA A 1 95 ? 5.325 10.377 6.536 1.00 80.31 95 ALA A O 1
ATOM 783 N N . ILE A 1 96 ? 5.649 11.563 4.666 1.00 85.19 96 ILE A N 1
ATOM 784 C CA . ILE A 1 96 ? 5.878 12.849 5.346 1.00 85.19 96 ILE A CA 1
ATOM 785 C C . ILE A 1 96 ? 4.666 13.277 6.197 1.00 85.19 96 ILE A C 1
ATOM 787 O O . ILE A 1 96 ? 4.832 13.443 7.409 1.00 85.19 96 ILE A O 1
ATOM 791 N N . PRO A 1 97 ? 3.445 13.455 5.648 1.00 85.19 97 PRO A N 1
ATOM 792 C CA . PRO A 1 97 ? 2.284 13.823 6.456 1.00 85.19 97 PRO A CA 1
ATOM 793 C C . PRO A 1 97 ? 1.934 12.755 7.496 1.00 85.19 97 PRO A C 1
ATOM 795 O O . PRO A 1 97 ? 1.513 13.112 8.596 1.00 85.19 97 PRO A O 1
ATOM 798 N N . LEU A 1 98 ? 2.160 11.471 7.197 1.00 84.94 98 LEU A N 1
ATOM 799 C CA . LEU A 1 98 ? 1.952 10.382 8.153 1.00 84.94 98 LEU A CA 1
ATOM 800 C C . LEU A 1 98 ? 2.900 10.500 9.355 1.00 84.94 98 LEU A C 1
ATOM 802 O O . LEU A 1 98 ? 2.458 10.445 10.500 1.00 84.94 98 LEU A O 1
ATOM 806 N N . TYR A 1 99 ? 4.181 10.773 9.105 1.00 88.75 99 TYR A N 1
ATOM 807 C CA . TYR A 1 99 ? 5.169 11.025 10.150 1.00 88.75 99 TYR A CA 1
ATOM 808 C C . TYR A 1 99 ? 4.782 12.231 11.016 1.00 88.75 99 TYR A C 1
ATOM 810 O O . TYR A 1 99 ? 4.853 12.176 12.246 1.00 88.75 99 TYR A O 1
ATOM 818 N N . PHE A 1 100 ? 4.318 13.324 10.400 1.00 87.75 100 PHE A N 1
ATOM 819 C CA . PHE A 1 100 ? 3.803 14.468 11.155 1.00 87.75 100 PHE A CA 1
ATOM 820 C C . PHE A 1 100 ? 2.571 14.097 11.985 1.00 87.75 100 PHE A C 1
ATOM 822 O O . PHE A 1 100 ? 2.486 14.516 13.141 1.00 87.75 100 PHE A O 1
ATOM 829 N N . TYR A 1 101 ? 1.644 13.311 11.441 1.00 85.44 101 TYR A N 1
ATOM 830 C CA . TYR A 1 101 ? 0.467 12.837 12.163 1.00 85.44 101 TYR A CA 1
ATOM 831 C C . TYR A 1 101 ? 0.856 12.004 13.391 1.00 85.44 101 TYR A C 1
ATOM 833 O O . TYR A 1 101 ? 0.456 12.351 14.504 1.00 85.44 101 TYR A O 1
ATOM 841 N N . GLU A 1 102 ? 1.698 10.982 13.225 1.00 85.06 102 GLU A N 1
ATOM 842 C CA . GLU A 1 102 ? 2.171 10.125 14.321 1.00 85.06 102 GLU A CA 1
ATOM 843 C C . GLU A 1 102 ? 2.923 10.922 15.390 1.00 85.06 102 GLU A C 1
ATOM 845 O O . GLU A 1 102 ? 2.673 10.764 16.588 1.00 85.06 102 GLU A O 1
ATOM 850 N N . LYS A 1 103 ? 3.775 11.864 14.971 1.00 90.38 103 LYS A N 1
ATOM 851 C CA . LYS A 1 103 ? 4.501 12.751 15.887 1.00 90.38 103 LYS A CA 1
ATOM 852 C C . LYS A 1 103 ? 3.564 13.618 16.738 1.00 90.38 103 LYS A C 1
ATOM 854 O O . LYS A 1 103 ? 3.882 13.920 17.888 1.00 90.38 10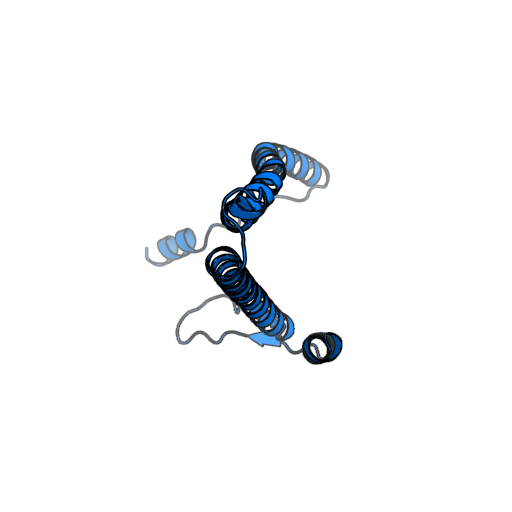3 LYS A O 1
ATOM 859 N N . HIS A 1 104 ? 2.413 14.026 16.199 1.00 89.88 104 HIS A N 1
ATOM 860 C CA . HIS A 1 104 ? 1.434 14.863 16.905 1.00 89.88 104 HIS A CA 1
ATOM 861 C C . HIS A 1 104 ? 0.328 14.067 17.611 1.00 89.88 104 HIS A C 1
ATOM 863 O O . HIS A 1 104 ? -0.368 14.622 18.467 1.00 89.88 104 HIS A O 1
ATOM 869 N N . LEU A 1 105 ? 0.193 12.775 17.319 1.00 85.19 105 LEU A N 1
ATOM 870 C CA . LEU A 1 105 ? -0.781 11.860 17.907 1.00 85.19 105 LEU A CA 1
ATOM 871 C C . LEU A 1 105 ? -0.841 11.906 19.447 1.00 85.19 105 LEU A C 1
ATOM 873 O O . LEU A 1 105 ? -1.947 12.069 19.969 1.00 85.19 105 LEU A O 1
ATOM 877 N N . PRO A 1 106 ? 0.274 11.880 20.211 1.00 88.25 106 PRO A N 1
ATOM 878 C CA . PRO A 1 106 ? 0.200 11.962 21.675 1.00 88.25 106 PRO A CA 1
ATOM 879 C C . PRO A 1 106 ? -0.377 13.297 22.169 1.00 88.25 106 PRO A C 1
ATOM 881 O O . PRO A 1 106 ? -1.096 13.343 23.170 1.00 88.25 106 PRO A O 1
ATOM 884 N N . ASN A 1 107 ? -0.114 14.397 21.460 1.00 87.19 107 ASN A N 1
ATOM 885 C CA . ASN A 1 107 ? -0.658 15.710 21.809 1.00 87.19 107 ASN A CA 1
ATOM 886 C C . ASN A 1 107 ? -2.152 15.803 21.482 1.00 87.19 107 ASN A C 1
ATOM 888 O O . ASN A 1 107 ? -2.923 16.372 22.259 1.00 87.19 107 ASN A O 1
ATOM 892 N N . ILE A 1 108 ? -2.574 15.211 20.364 1.00 85.06 108 ILE A N 1
ATOM 893 C CA . ILE A 1 108 ? -3.986 15.107 19.984 1.00 85.06 108 ILE A CA 1
ATOM 894 C C . ILE A 1 108 ? -4.739 14.246 21.006 1.00 85.06 108 ILE A C 1
ATOM 896 O O . ILE A 1 108 ? -5.769 14.681 21.520 1.00 85.06 108 ILE A O 1
ATOM 900 N N . GLN A 1 109 ? -4.193 13.090 21.391 1.00 83.38 109 GLN A N 1
ATOM 901 C CA . GLN A 1 109 ? -4.778 12.223 22.417 1.00 83.38 109 GLN A CA 1
ATOM 902 C C . GLN A 1 109 ? -4.943 12.944 23.760 1.00 83.38 109 GLN A C 1
ATOM 904 O O . GLN A 1 109 ? -6.015 12.874 24.358 1.00 83.38 109 GLN A O 1
ATOM 909 N N . LYS A 1 110 ? -3.939 13.708 24.215 1.00 86.62 110 LYS A N 1
ATOM 910 C CA . LYS A 1 110 ? -4.050 14.536 25.435 1.00 86.62 110 LYS A CA 1
ATOM 911 C C . LYS A 1 110 ? -5.164 15.587 25.336 1.00 86.62 110 LYS A C 1
ATOM 913 O O . LYS A 1 110 ? -5.902 15.810 26.298 1.00 86.62 110 LYS A O 1
ATOM 918 N N . ARG A 1 111 ? -5.328 16.225 24.172 1.00 86.12 111 ARG A N 1
ATOM 919 C CA . ARG A 1 111 ? -6.412 17.199 23.938 1.00 86.12 111 ARG A CA 1
ATOM 920 C C . ARG A 1 111 ? -7.790 16.542 23.937 1.00 86.12 111 ARG A C 1
ATOM 922 O O . ARG A 1 111 ? -8.722 17.114 24.490 1.00 86.12 111 ARG A O 1
ATOM 929 N N . ILE A 1 112 ? -7.920 15.357 23.348 1.00 84.00 112 ILE A N 1
ATOM 930 C CA . ILE A 1 112 ? -9.177 14.599 23.351 1.00 84.00 112 ILE A CA 1
ATOM 931 C C . ILE A 1 112 ? -9.523 14.176 24.781 1.00 84.00 112 ILE A C 1
ATOM 933 O O . ILE A 1 112 ? -10.630 14.448 25.234 1.00 84.00 112 ILE A O 1
ATOM 937 N N . ARG A 1 113 ? -8.559 13.620 25.526 1.00 82.69 113 ARG A N 1
ATOM 938 C CA . ARG A 1 113 ? -8.743 13.225 26.933 1.00 82.69 113 ARG A CA 1
ATOM 939 C C . ARG A 1 113 ? -9.199 14.387 27.810 1.00 82.69 113 ARG A C 1
ATOM 941 O O . ARG A 1 113 ? -10.225 14.274 28.465 1.00 82.69 113 ARG A O 1
ATOM 948 N N . SER A 1 114 ? -8.526 15.536 27.736 1.00 84.56 114 SER A N 1
ATOM 949 C CA . SER A 1 114 ? -8.919 16.709 28.537 1.00 84.56 114 SER A CA 1
ATOM 950 C C . SER A 1 114 ? -10.299 17.272 28.169 1.00 84.56 114 SER A C 1
ATOM 952 O O . SER A 1 114 ? -10.944 17.906 29.001 1.00 84.56 114 SER A O 1
ATOM 954 N N . ARG A 1 115 ? -10.789 17.055 26.940 1.00 85.88 115 ARG A N 1
ATOM 955 C CA . ARG A 1 115 ? -12.172 17.390 26.561 1.00 85.88 115 ARG A CA 1
ATOM 956 C C . ARG A 1 115 ? -13.181 16.359 27.065 1.00 85.88 115 ARG A C 1
ATOM 958 O O . ARG A 1 115 ? -14.252 16.761 27.498 1.00 85.88 115 ARG A O 1
ATOM 965 N N . LEU A 1 116 ? -12.845 15.071 27.033 1.00 82.31 116 LEU A N 1
ATOM 966 C CA . LEU A 1 116 ? -13.698 13.995 27.549 1.00 82.31 116 LEU A CA 1
ATOM 967 C C . LEU A 1 116 ? -13.874 14.088 29.071 1.00 82.31 116 LEU A C 1
ATOM 969 O O . LEU A 1 116 ? -14.995 13.963 29.561 1.00 82.31 116 LEU A O 1
ATOM 973 N N . GLU A 1 117 ? -12.804 14.419 29.800 1.00 82.69 117 GLU A N 1
ATOM 974 C CA . GLU A 1 117 ? -12.846 14.668 31.247 1.00 82.69 117 GLU A CA 1
ATOM 975 C C . GLU A 1 117 ? -13.789 15.827 31.602 1.00 82.69 117 GLU A C 1
ATOM 977 O O . GLU A 1 117 ? -14.574 15.718 32.539 1.00 82.69 117 GLU A O 1
ATOM 982 N N . LYS A 1 118 ? -13.801 16.907 30.807 1.00 86.75 118 LYS A N 1
ATOM 983 C CA . LYS A 1 118 ? -14.740 18.032 30.993 1.00 86.75 118 LYS A CA 1
ATOM 984 C C . LYS A 1 118 ? -16.209 17.646 30.807 1.00 86.75 118 LYS A C 1
ATOM 986 O O . LYS A 1 118 ? -17.078 18.360 31.293 1.00 86.75 118 LYS A O 1
ATOM 991 N N . ILE A 1 119 ? -16.485 16.555 30.093 1.00 88.75 119 ILE A N 1
ATOM 992 C CA . ILE A 1 119 ? -17.838 16.056 29.800 1.00 88.75 119 ILE A CA 1
ATOM 993 C C . ILE A 1 119 ? -18.192 14.881 30.743 1.00 88.75 119 ILE A C 1
ATOM 995 O O . ILE A 1 119 ? -19.202 14.214 30.555 1.00 88.75 119 ILE A O 1
ATOM 999 N N . ASN A 1 120 ? -17.394 14.630 31.794 1.00 82.38 120 ASN A N 1
ATOM 1000 C CA . ASN A 1 120 ? -17.578 13.519 32.742 1.00 82.38 120 ASN A CA 1
ATOM 1001 C C . ASN A 1 120 ? -17.532 12.115 32.102 1.00 82.38 120 ASN A C 1
ATOM 1003 O O . ASN A 1 120 ? -18.030 11.147 32.675 1.00 82.38 120 ASN A O 1
ATOM 1007 N N . ILE A 1 121 ? -16.897 11.967 30.935 1.00 76.50 121 ILE A N 1
ATOM 1008 C CA . ILE A 1 121 ? -16.678 10.654 30.320 1.00 76.50 121 ILE A CA 1
ATOM 1009 C C . ILE A 1 121 ? -15.348 10.109 30.841 1.00 76.50 121 ILE A C 1
ATOM 1011 O O . ILE A 1 121 ? -14.274 10.559 30.439 1.00 76.50 121 ILE A O 1
ATOM 1015 N N . THR A 1 122 ? -15.418 9.156 31.769 1.00 69.38 122 THR A N 1
ATOM 1016 C CA . THR A 1 122 ? -14.234 8.545 32.381 1.00 69.38 122 THR A CA 1
ATOM 1017 C C . THR A 1 122 ? -13.554 7.577 31.412 1.00 69.38 122 THR A C 1
ATOM 1019 O O . THR A 1 122 ? -14.201 6.726 30.803 1.00 69.38 122 THR A O 1
ATOM 1022 N N . GLU A 1 123 ? -12.230 7.679 31.280 1.00 66.12 123 GLU A N 1
ATOM 1023 C CA . GLU A 1 123 ? -11.442 6.740 30.479 1.00 66.12 123 GLU A CA 1
ATOM 1024 C C . GLU A 1 123 ? -11.418 5.357 31.149 1.00 66.12 123 GLU A C 1
ATOM 1026 O O . GLU A 1 123 ? -10.802 5.166 32.199 1.00 66.12 123 GLU A O 1
ATOM 1031 N N . ILE A 1 124 ? -12.051 4.368 30.517 1.00 70.44 124 ILE A N 1
ATOM 1032 C CA . ILE A 1 124 ? -11.932 2.964 30.914 1.00 70.44 124 ILE A CA 1
ATOM 1033 C C . ILE A 1 124 ? -10.658 2.411 30.274 1.00 70.44 124 ILE A C 1
ATOM 1035 O O . ILE A 1 124 ? -10.601 2.175 29.067 1.00 70.44 124 ILE A O 1
ATOM 1039 N N . LYS A 1 125 ? -9.613 2.194 31.079 1.00 63.50 125 LYS A N 1
ATOM 1040 C CA . LYS A 1 125 ? -8.406 1.494 30.621 1.00 63.50 125 LYS A CA 1
ATOM 1041 C C . LYS A 1 125 ? -8.708 0.005 30.507 1.00 63.50 125 LYS A C 1
ATOM 1043 O O . LYS A 1 125 ? -8.631 -0.719 31.494 1.00 63.50 125 LYS A O 1
ATOM 1048 N N . ILE A 1 126 ? -9.042 -0.442 29.302 1.00 66.44 126 ILE A N 1
ATOM 1049 C CA . ILE A 1 126 ? -9.169 -1.866 28.995 1.00 66.44 126 ILE A CA 1
ATOM 1050 C C . ILE A 1 126 ? -7.745 -2.442 28.914 1.00 66.44 126 ILE A C 1
ATOM 1052 O O . ILE A 1 126 ? -6.969 -2.006 28.059 1.00 66.44 126 ILE A O 1
ATOM 1056 N N . PRO A 1 127 ? -7.349 -3.360 29.812 1.00 62.53 127 PRO A N 1
ATOM 1057 C CA . PRO A 1 127 ? -6.036 -3.985 29.742 1.00 62.53 127 PRO A CA 1
ATOM 1058 C C . PRO A 1 127 ? -5.911 -4.838 28.474 1.00 62.53 127 PRO A C 1
ATOM 1060 O O . PRO A 1 127 ? -6.881 -5.418 27.988 1.00 62.53 127 PRO A O 1
ATOM 1063 N N . SER A 1 128 ? -4.695 -4.912 27.933 1.00 60.78 128 SER A N 1
ATOM 1064 C CA . SER A 1 128 ? -4.369 -5.783 26.804 1.00 60.78 128 SER A CA 1
ATOM 1065 C C . SER A 1 128 ? -4.624 -7.248 27.170 1.00 60.78 128 SER A C 1
ATOM 1067 O O . SER A 1 128 ? -4.318 -7.662 28.289 1.00 60.78 128 SER A O 1
ATOM 1069 N N . PHE A 1 129 ? -5.159 -8.028 26.226 1.00 55.91 129 PHE A N 1
ATOM 1070 C CA . PHE A 1 129 ? -5.567 -9.425 26.434 1.00 55.91 129 PHE A CA 1
ATOM 1071 C C . PHE A 1 129 ? -4.461 -10.288 27.062 1.00 55.91 129 PHE A C 1
ATOM 1073 O O . PHE A 1 129 ? -4.739 -11.070 27.965 1.00 55.91 129 PHE A O 1
ATOM 1080 N N . ASP A 1 130 ? -3.205 -10.065 26.673 1.00 67.00 130 ASP A N 1
ATOM 1081 C CA . ASP A 1 130 ? -2.048 -10.795 27.205 1.00 67.00 130 ASP A CA 1
ATOM 1082 C C . ASP A 1 130 ? -1.892 -10.619 28.726 1.00 67.00 130 ASP A C 1
ATOM 1084 O O . ASP A 1 130 ? -1.628 -11.572 29.447 1.00 67.00 130 ASP A O 1
ATOM 1088 N N . LYS A 1 131 ? -2.177 -9.417 29.249 1.00 65.75 131 LYS A N 1
ATOM 1089 C CA . LYS A 1 131 ? -2.101 -9.126 30.693 1.00 65.75 131 LYS A CA 1
ATOM 1090 C C . LYS A 1 131 ? -3.258 -9.726 31.486 1.00 65.75 131 LYS A C 1
ATOM 1092 O O . LYS A 1 131 ? -3.145 -9.880 32.697 1.00 65.75 131 LYS A O 1
ATOM 1097 N N . LEU A 1 132 ? -4.377 -10.008 30.821 1.00 64.19 132 LEU A N 1
ATOM 1098 C CA . LEU A 1 132 ? -5.528 -10.675 31.425 1.00 64.19 132 LEU A CA 1
ATOM 1099 C C . LEU A 1 132 ? -5.333 -12.194 31.461 1.00 64.19 132 LEU A C 1
ATOM 1101 O O . LEU A 1 132 ? -5.792 -12.828 32.405 1.00 64.19 132 LEU A O 1
ATOM 1105 N N . ALA A 1 133 ? -4.643 -12.770 30.471 1.00 64.88 133 ALA A N 1
ATOM 1106 C CA . ALA A 1 133 ? -4.320 -14.195 30.446 1.00 64.88 133 ALA A CA 1
ATOM 1107 C C . ALA A 1 133 ? -3.399 -14.587 31.617 1.00 64.88 133 ALA A C 1
ATOM 1109 O O . ALA A 1 133 ? -3.717 -15.517 32.355 1.00 64.88 133 ALA A O 1
ATOM 1110 N N . ASP A 1 134 ? -2.351 -13.798 31.873 1.00 65.62 134 ASP A N 1
ATOM 1111 C CA . ASP A 1 134 ? -1.391 -14.036 32.965 1.00 65.62 134 ASP A CA 1
ATOM 1112 C C . ASP A 1 134 ? -2.008 -13.945 34.378 1.00 65.62 134 ASP A C 1
ATOM 1114 O O . ASP A 1 134 ? -1.453 -14.470 35.343 1.00 65.62 134 ASP A O 1
ATOM 1118 N N . GLN A 1 135 ? -3.147 -13.257 34.530 1.00 59.88 135 GLN A N 1
ATOM 1119 C CA . GLN A 1 135 ? -3.848 -13.114 35.814 1.00 59.88 135 GLN A CA 1
ATOM 1120 C C . GLN A 1 135 ? -4.815 -14.263 36.120 1.00 59.88 135 GLN A C 1
ATOM 1122 O O . GLN A 1 135 ? -5.230 -14.398 37.266 1.00 59.88 135 GLN A O 1
ATOM 1127 N N . VAL A 1 136 ? -5.189 -15.065 35.120 1.00 62.44 136 VAL A N 1
ATOM 1128 C CA . VAL A 1 136 ? -6.119 -16.197 35.278 1.00 62.44 136 VAL A CA 1
ATOM 1129 C C . VAL A 1 136 ? -5.374 -17.508 35.573 1.00 62.44 136 VAL A C 1
ATOM 1131 O O . VAL A 1 136 ? -5.979 -18.448 36.080 1.00 62.44 136 VAL A O 1
ATOM 1134 N N . GLU A 1 137 ? -4.068 -17.575 35.295 1.00 55.72 137 GLU A N 1
ATOM 1135 C CA . GLU A 1 137 ? -3.214 -18.749 35.556 1.00 55.72 137 GLU A CA 1
ATOM 1136 C C . GLU A 1 137 ? -2.502 -18.734 36.931 1.00 55.72 137 GLU A C 1
ATOM 1138 O O . GLU A 1 137 ? -1.694 -19.621 37.208 1.00 55.72 137 GLU A O 1
ATOM 1143 N N . ARG A 1 138 ? -2.801 -17.764 37.808 1.00 46.00 138 ARG A N 1
ATOM 1144 C CA . ARG A 1 138 ? -2.374 -17.743 39.223 1.00 46.00 138 ARG A CA 1
ATOM 1145 C C . ARG A 1 138 ? -3.548 -18.010 40.152 1.00 46.00 138 ARG A C 1
ATOM 1147 O O . ARG A 1 138 ? -3.310 -18.680 41.180 1.00 46.00 138 ARG A O 1
#